Protein AF-A0A0J7K0H3-F1 (afdb_monomer_lite)

Sequence (163 aa):
MISYIANLQIEKITMEQLHYARLGVGGAGGWQLFAEDGDMRMYRREEEADGLVVDPLKACHVVKGVTGHEVCEIFFSPEYRSGWEATLEDMTIIENISKDTLLFLQTHKRIWPASQRDAMFWSHIRRVSDDQDHDAHDLWIVCNHSTEHPDYPVHNTLNTKRV

Secondary structure (DSSP, 8-state):
-HHHHHHHHHHHHHHHHHHHHHS-S-STT--EEEEEETTEEEEE---EETTEE---EEEE---TT--HHHHHHHHH-HHHHHHH--SEEEEEEEEEEETTEEEEEEEEPP-TTSPEEEEEEEEEEEEE--SS-TTSPPEEEEEEEE---TTS-----TTEEE-

Foldseek 3Di:
DVLVVVVVVVVVVQVVVVVVLPDDQDDPPQWDFDDDDVQKTKTWHFDDDPNDTPIDIHMDGDDPPDDLVVVLCLVQDPVNCVVPPDFWPDKDFPDCSDPFKTWIWTWTDDDPPAFTEIFTWMKGKDWAQDPPDPPDDTHIDIDIDGDDDPVDHQDDPVRYGYD

Organism: Lasius niger (NCBI:txid67767)

Radius of gyration: 17.58 Å; chains: 1; bounding box: 48×37×53 Å

pLDDT: mean 88.74, std 11.59, range [45.59, 98.44]

Structure (mmCIF, N/CA/C/O backbone):
data_AF-A0A0J7K0H3-F1
#
_entry.id   AF-A0A0J7K0H3-F1
#
loop_
_atom_site.group_PDB
_atom_site.id
_atom_site.type_symbol
_atom_site.label_atom_id
_atom_site.label_alt_id
_atom_site.label_comp_id
_atom_site.label_asym_id
_atom_site.label_entity_id
_atom_site.label_seq_id
_atom_site.pdbx_PDB_ins_code
_atom_site.Cartn_x
_atom_site.Cartn_y
_atom_site.Cartn_z
_atom_site.occupancy
_atom_site.B_iso_or_equiv
_atom_site.auth_seq_id
_atom_site.auth_comp_id
_atom_site.auth_asym_id
_atom_site.auth_atom_id
_atom_site.pdbx_PDB_model_num
ATOM 1 N N . MET A 1 1 ? -27.287 0.282 -3.512 1.00 45.59 1 MET A N 1
ATOM 2 C CA . MET A 1 1 ? -27.026 1.714 -3.788 1.00 45.59 1 MET A CA 1
ATOM 3 C C . MET A 1 1 ? -25.849 2.232 -2.960 1.00 45.59 1 MET A C 1
ATOM 5 O O . MET A 1 1 ? -24.908 2.712 -3.567 1.00 45.59 1 MET A O 1
ATOM 9 N N . ILE A 1 2 ? -25.831 2.039 -1.632 1.00 52.09 2 ILE A N 1
ATOM 10 C CA . ILE A 1 2 ? -24.710 2.443 -0.749 1.00 52.09 2 ILE A CA 1
ATOM 11 C C . ILE A 1 2 ? -23.385 1.741 -1.113 1.00 52.09 2 ILE A C 1
ATOM 13 O O . ILE A 1 2 ? -22.405 2.418 -1.393 1.00 52.09 2 ILE A O 1
ATOM 17 N N . SER A 1 3 ? -23.381 0.408 -1.256 1.00 63.47 3 SER A N 1
ATOM 18 C CA . SER A 1 3 ? -22.188 -0.352 -1.694 1.00 63.47 3 SER A CA 1
ATOM 19 C C . SER A 1 3 ? -21.673 0.065 -3.087 1.00 63.47 3 SER A C 1
ATOM 21 O O . SER A 1 3 ? -20.473 0.094 -3.325 1.00 63.47 3 SER A O 1
ATOM 23 N N . TYR A 1 4 ? -22.554 0.475 -4.008 1.00 61.34 4 TYR A N 1
ATOM 24 C CA . TYR A 1 4 ? -22.136 0.925 -5.343 1.00 61.34 4 TYR A CA 1
ATOM 25 C C . TYR A 1 4 ? -21.417 2.283 -5.308 1.00 61.34 4 TYR A C 1
ATOM 27 O O . TYR A 1 4 ? -20.398 2.450 -5.968 1.00 61.34 4 TYR A O 1
ATOM 35 N N . ILE A 1 5 ? -21.920 3.238 -4.517 1.00 68.62 5 ILE A N 1
ATOM 36 C CA . ILE A 1 5 ? -21.271 4.548 -4.345 1.00 68.62 5 ILE A CA 1
ATOM 37 C C . ILE A 1 5 ? -19.905 4.378 -3.667 1.00 68.62 5 ILE A C 1
ATOM 39 O O . ILE A 1 5 ? -18.934 4.984 -4.116 1.00 68.62 5 ILE A O 1
ATOM 43 N N . ALA A 1 6 ? -19.817 3.507 -2.655 1.00 77.62 6 ALA A N 1
ATOM 44 C CA . ALA A 1 6 ? -18.550 3.163 -2.014 1.00 77.62 6 ALA A CA 1
ATOM 45 C C . ALA A 1 6 ? -17.542 2.586 -3.026 1.00 77.62 6 ALA A C 1
ATOM 47 O O . ALA A 1 6 ? -16.424 3.083 -3.120 1.00 77.62 6 ALA A O 1
ATOM 48 N N . ASN A 1 7 ? -17.960 1.629 -3.861 1.00 84.81 7 ASN A N 1
ATOM 49 C CA . ASN A 1 7 ? -17.097 1.046 -4.894 1.00 84.81 7 ASN A CA 1
ATOM 50 C C . ASN A 1 7 ? -16.601 2.078 -5.922 1.00 84.81 7 ASN A C 1
ATOM 52 O O . ASN A 1 7 ? -15.436 2.047 -6.303 1.00 84.81 7 ASN A O 1
ATOM 56 N N . LEU A 1 8 ? -17.445 3.026 -6.350 1.00 90.06 8 LEU A N 1
ATOM 57 C CA . LEU A 1 8 ? -17.015 4.085 -7.274 1.00 90.06 8 LEU A CA 1
ATOM 58 C C . LEU A 1 8 ? -15.967 5.016 -6.655 1.00 90.06 8 LEU A C 1
ATOM 60 O O . LEU A 1 8 ? -15.042 5.447 -7.343 1.00 90.06 8 LEU A O 1
ATOM 64 N N . GLN A 1 9 ? -16.107 5.341 -5.369 1.00 93.75 9 GLN A N 1
ATOM 65 C CA . GLN A 1 9 ? -15.131 6.169 -4.665 1.00 93.75 9 GLN A CA 1
ATOM 66 C C . GLN A 1 9 ? -13.799 5.431 -4.476 1.00 93.75 9 GLN A C 1
ATOM 68 O O . GLN A 1 9 ? -12.747 6.033 -4.682 1.00 93.75 9 GLN A O 1
ATOM 73 N N . ILE A 1 10 ? -13.843 4.140 -4.141 1.00 95.94 10 ILE A N 1
ATOM 74 C CA . ILE A 1 10 ? -12.658 3.285 -3.996 1.00 95.94 10 ILE A CA 1
ATOM 75 C C . ILE A 1 10 ? -11.906 3.168 -5.325 1.00 95.94 10 ILE A C 1
ATOM 77 O O . ILE A 1 10 ? -10.697 3.400 -5.361 1.00 95.94 10 ILE A O 1
ATOM 81 N N . GLU A 1 11 ? -12.614 2.904 -6.428 1.00 96.06 11 GLU A N 1
ATOM 82 C CA . GLU A 1 11 ? -12.009 2.856 -7.765 1.00 96.06 11 GLU A CA 1
ATOM 83 C C . GLU A 1 11 ? -11.356 4.201 -8.109 1.00 96.06 11 GLU A C 1
ATOM 85 O O . GLU A 1 11 ? -10.207 4.247 -8.545 1.00 96.06 11 GLU A O 1
ATOM 90 N N . LYS A 1 12 ? -12.060 5.315 -7.861 1.00 96.62 12 LYS A N 1
ATOM 91 C CA . LYS A 1 12 ? -11.547 6.661 -8.134 1.00 96.62 12 LYS A CA 1
ATOM 92 C C . LYS A 1 12 ? -10.241 6.932 -7.381 1.00 96.62 12 LYS A C 1
ATOM 94 O O . LYS A 1 12 ? -9.261 7.325 -8.008 1.00 96.62 12 LYS A O 1
ATOM 99 N N . ILE A 1 13 ? -10.218 6.699 -6.068 1.00 97.50 13 ILE A N 1
ATOM 100 C CA . ILE A 1 13 ? -9.023 6.912 -5.236 1.00 97.50 13 ILE A CA 1
ATOM 101 C C . ILE A 1 13 ? -7.890 5.988 -5.695 1.00 97.50 13 ILE A C 1
ATOM 103 O O . ILE A 1 13 ? -6.750 6.428 -5.815 1.00 97.50 13 ILE A O 1
ATOM 107 N N . THR A 1 14 ? -8.194 4.731 -6.020 1.00 97.50 14 THR A N 1
ATOM 108 C CA . THR A 1 14 ? -7.199 3.769 -6.517 1.00 97.50 14 THR A CA 1
ATOM 109 C C . THR A 1 14 ? -6.540 4.258 -7.807 1.00 97.50 14 THR A C 1
ATOM 111 O O . THR A 1 14 ? -5.315 4.221 -7.923 1.00 97.50 14 THR A O 1
ATOM 114 N N . MET A 1 15 ? -7.322 4.772 -8.759 1.00 96.12 15 MET A N 1
ATOM 115 C CA . MET A 1 15 ? -6.780 5.302 -10.015 1.00 96.12 15 MET A CA 1
ATOM 116 C C . MET A 1 15 ? -5.995 6.602 -9.819 1.00 96.12 15 MET A C 1
ATOM 118 O O . MET A 1 15 ? -4.978 6.802 -10.483 1.00 96.12 15 MET A O 1
ATOM 122 N N . GLU A 1 16 ? -6.401 7.460 -8.879 1.00 96.25 16 GLU A N 1
ATOM 123 C CA . GLU A 1 16 ? -5.613 8.633 -8.478 1.00 96.25 16 GLU A CA 1
ATOM 124 C C . GLU A 1 16 ? -4.252 8.216 -7.896 1.00 96.25 16 GLU A C 1
ATOM 126 O O . GLU A 1 16 ? -3.217 8.752 -8.297 1.00 96.25 16 GLU A O 1
ATOM 131 N N . GLN A 1 17 ? -4.219 7.209 -7.016 1.00 95.44 17 GLN A N 1
ATOM 132 C CA . GLN A 1 17 ? -2.964 6.682 -6.471 1.00 95.44 17 GLN A CA 1
ATOM 133 C C . GLN A 1 17 ? -2.085 6.050 -7.556 1.00 95.44 17 GLN A C 1
ATOM 135 O O . GLN A 1 17 ? -0.878 6.293 -7.577 1.00 95.44 17 GLN A O 1
ATOM 140 N N . LEU A 1 18 ? -2.668 5.304 -8.501 1.00 94.25 18 LEU A N 1
ATOM 141 C CA . LEU A 1 18 ? -1.923 4.755 -9.637 1.00 94.25 18 LEU A CA 1
ATOM 142 C C . LEU A 1 18 ? -1.315 5.862 -10.507 1.00 94.25 18 LEU A C 1
ATOM 144 O O . LEU A 1 18 ? -0.158 5.756 -10.919 1.00 94.25 18 LEU A O 1
ATOM 148 N N . HIS A 1 19 ? -2.061 6.941 -10.757 1.00 92.50 19 HIS A N 1
ATOM 149 C CA . HIS A 1 19 ? -1.556 8.099 -11.488 1.00 92.50 19 HIS A CA 1
ATOM 150 C C . HIS A 1 19 ? -0.312 8.688 -10.805 1.00 92.50 19 HIS A C 1
ATOM 152 O O . HIS A 1 19 ? 0.732 8.813 -11.448 1.00 92.50 19 HIS A O 1
ATOM 158 N N . TYR A 1 20 ? -0.375 8.970 -9.499 1.00 90.25 20 TYR A N 1
ATOM 159 C CA . TYR A 1 20 ? 0.776 9.488 -8.749 1.00 90.25 20 TYR A CA 1
ATOM 160 C C . TYR A 1 20 ? 1.939 8.488 -8.666 1.00 90.25 20 TYR A C 1
ATOM 162 O O . TYR A 1 20 ? 3.106 8.883 -8.748 1.00 90.25 20 TYR A O 1
ATOM 170 N N . ALA A 1 21 ? 1.650 7.189 -8.566 1.00 89.88 21 ALA A N 1
ATOM 171 C CA . ALA A 1 21 ? 2.665 6.140 -8.568 1.00 89.88 21 ALA A CA 1
ATOM 172 C C . ALA A 1 21 ? 3.439 6.080 -9.898 1.00 89.88 21 ALA A C 1
ATOM 174 O O . ALA A 1 21 ? 4.655 5.867 -9.880 1.00 89.88 21 ALA A O 1
ATOM 175 N N . ARG A 1 22 ? 2.781 6.342 -11.037 1.00 89.44 22 ARG A N 1
ATOM 176 C CA . ARG A 1 22 ? 3.426 6.404 -12.362 1.00 89.44 22 ARG A CA 1
ATOM 177 C C . ARG A 1 22 ? 4.304 7.643 -12.561 1.00 89.44 22 ARG A C 1
ATOM 179 O O . ARG A 1 22 ? 5.243 7.589 -13.352 1.00 89.44 22 ARG A O 1
ATOM 186 N N . LEU A 1 23 ? 4.042 8.750 -11.860 1.00 88.50 23 LEU A N 1
ATOM 187 C CA . LEU A 1 23 ? 4.864 9.958 -11.995 1.00 88.50 23 LEU A CA 1
ATOM 188 C C . LEU A 1 23 ? 6.308 9.680 -11.564 1.00 88.50 23 LEU A C 1
ATOM 190 O O . LEU A 1 23 ? 6.557 9.159 -10.480 1.00 88.50 23 LEU A O 1
ATOM 194 N N . GLY A 1 24 ? 7.281 10.032 -12.401 1.00 84.69 24 GLY A N 1
ATOM 195 C CA . GLY A 1 24 ? 8.696 9.850 -12.079 1.00 84.69 24 GLY A CA 1
ATOM 196 C C . GLY A 1 24 ? 9.136 10.632 -10.833 1.00 84.69 24 GLY A C 1
ATOM 197 O O . GLY A 1 24 ? 8.497 11.590 -10.408 1.00 84.69 24 GLY A O 1
ATOM 198 N N . VAL A 1 25 ? 10.271 10.231 -10.259 1.00 85.50 25 VAL A N 1
ATOM 199 C CA . VAL A 1 25 ? 10.927 10.953 -9.148 1.00 85.50 25 VAL A CA 1
ATOM 200 C C . VAL A 1 25 ? 11.832 12.099 -9.626 1.00 85.50 25 VAL A C 1
ATOM 202 O O . VAL A 1 25 ? 12.297 12.894 -8.818 1.00 85.50 25 VAL A O 1
ATOM 205 N N . GLY A 1 26 ? 12.099 12.198 -10.933 1.00 71.19 26 GLY A N 1
ATOM 206 C CA . GLY A 1 26 ? 12.925 13.260 -11.520 1.00 71.19 26 GLY A CA 1
ATOM 207 C C . GLY A 1 26 ? 12.156 14.565 -11.771 1.00 71.19 26 GLY A C 1
ATOM 208 O O . GLY A 1 26 ? 10.960 14.542 -12.048 1.00 71.19 26 GLY A O 1
ATOM 209 N N . GLY A 1 27 ? 12.855 15.707 -11.723 1.00 66.06 27 GLY A N 1
ATOM 210 C CA . GLY A 1 27 ? 12.316 17.040 -12.047 1.00 66.06 27 GLY A CA 1
ATOM 211 C C . GLY A 1 27 ? 12.157 17.973 -10.836 1.00 66.06 27 GLY A C 1
ATOM 212 O O . GLY A 1 27 ? 12.745 17.750 -9.784 1.00 66.06 27 GLY A O 1
ATOM 213 N N . ALA A 1 28 ? 11.342 19.028 -10.975 1.00 60.22 28 ALA A N 1
ATOM 214 C CA . ALA A 1 28 ? 11.085 20.054 -9.947 1.00 60.22 28 ALA A CA 1
ATOM 215 C C . ALA A 1 28 ? 10.236 19.570 -8.742 1.00 60.22 28 ALA A C 1
ATOM 217 O O . ALA A 1 28 ? 9.782 20.381 -7.942 1.00 60.22 28 ALA A O 1
ATOM 218 N N . GLY A 1 29 ? 9.994 18.259 -8.619 1.00 69.69 29 GLY A N 1
ATOM 219 C CA . GLY A 1 29 ? 9.077 17.658 -7.642 1.00 69.69 29 GLY A CA 1
ATOM 220 C C . GLY A 1 29 ? 9.641 17.454 -6.232 1.00 69.69 29 GLY A C 1
ATOM 221 O O . GLY A 1 29 ? 8.912 16.978 -5.366 1.00 69.69 29 GLY A O 1
ATOM 222 N N . GLY A 1 30 ? 10.915 17.789 -5.996 1.00 84.88 30 GLY A N 1
ATOM 223 C CA . GLY A 1 30 ? 11.516 17.805 -4.655 1.00 84.88 30 GLY A CA 1
ATOM 224 C C . GLY A 1 30 ? 11.802 16.434 -4.028 1.00 84.88 30 GLY A C 1
ATOM 225 O O . GLY A 1 30 ? 12.059 16.374 -2.830 1.00 84.88 30 GLY A O 1
ATOM 226 N N . TRP A 1 31 ? 11.766 15.343 -4.801 1.00 93.06 31 TRP A N 1
ATOM 227 C CA . TRP A 1 31 ? 12.116 14.007 -4.308 1.00 93.06 31 TRP A CA 1
ATOM 228 C C . TRP A 1 31 ? 13.612 13.893 -4.001 1.00 93.06 31 TRP A C 1
ATOM 230 O O . TRP A 1 31 ? 14.461 14.226 -4.828 1.00 93.06 31 TRP A O 1
ATOM 240 N N . GLN A 1 32 ? 13.929 13.358 -2.826 1.00 93.56 32 GLN A N 1
ATOM 241 C CA . GLN A 1 32 ? 15.284 13.124 -2.342 1.00 93.56 32 GLN A CA 1
ATOM 242 C C . GLN A 1 32 ? 15.505 11.623 -2.151 1.00 93.56 32 GLN A C 1
ATOM 244 O O . GLN A 1 32 ? 14.763 10.984 -1.407 1.00 93.56 32 GLN A O 1
ATOM 249 N N . LEU A 1 33 ? 16.522 11.056 -2.806 1.00 94.25 33 LEU A N 1
ATOM 250 C CA . LEU A 1 33 ? 16.970 9.683 -2.549 1.00 94.25 33 LEU A CA 1
ATOM 251 C C . LEU A 1 33 ? 17.605 9.624 -1.153 1.00 94.25 33 LEU A C 1
ATOM 253 O O . LEU A 1 33 ? 18.564 10.351 -0.898 1.00 94.25 33 LEU A O 1
ATOM 257 N N . PHE A 1 34 ? 17.090 8.770 -0.267 1.00 94.75 34 PHE A N 1
ATOM 258 C CA . PHE A 1 34 ? 17.607 8.638 1.103 1.00 94.75 34 PHE A CA 1
ATOM 259 C C . PHE A 1 34 ? 18.088 7.223 1.456 1.00 94.75 34 PHE A C 1
ATOM 261 O O . PHE A 1 34 ? 18.810 7.066 2.438 1.00 94.75 34 PHE A O 1
ATOM 268 N N . ALA A 1 35 ? 17.725 6.205 0.668 1.00 96.25 35 ALA A N 1
ATOM 269 C CA . ALA A 1 35 ? 18.275 4.856 0.791 1.00 96.25 35 ALA A CA 1
ATOM 270 C C . ALA A 1 35 ? 18.336 4.147 -0.572 1.00 96.25 35 ALA A C 1
ATOM 272 O O . ALA A 1 35 ? 17.451 4.317 -1.415 1.00 96.25 35 ALA A O 1
ATOM 273 N N . GLU A 1 36 ? 19.377 3.340 -0.771 1.00 96.75 36 GLU A N 1
ATOM 274 C CA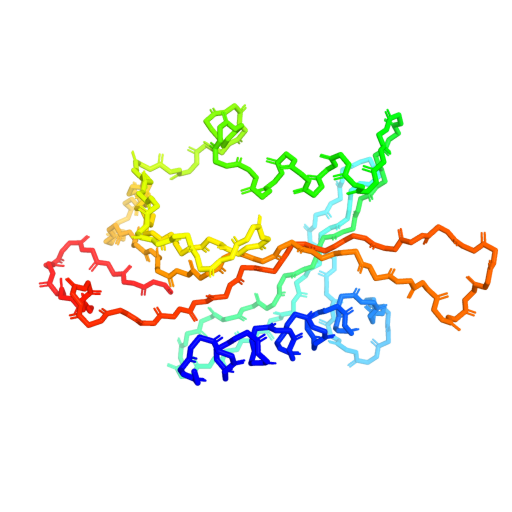 . GLU A 1 36 ? 19.578 2.487 -1.946 1.00 96.75 36 GLU A CA 1
ATOM 275 C C . GLU A 1 36 ? 20.218 1.166 -1.498 1.00 96.75 36 GLU A C 1
ATOM 277 O O . GLU A 1 36 ? 21.173 1.175 -0.721 1.00 96.75 36 GLU A O 1
ATOM 282 N N . ASP A 1 37 ? 19.676 0.042 -1.971 1.00 95.94 37 ASP A N 1
ATOM 283 C CA . ASP A 1 37 ? 20.221 -1.301 -1.747 1.00 95.94 37 ASP A CA 1
ATOM 284 C C . ASP A 1 37 ? 19.954 -2.178 -2.979 1.00 95.94 37 ASP A C 1
ATOM 286 O O . ASP A 1 37 ? 18.811 -2.520 -3.294 1.00 95.94 37 ASP A O 1
ATOM 290 N N . GLY A 1 38 ? 21.011 -2.491 -3.732 1.00 95.31 38 GLY A N 1
ATOM 291 C CA . GLY A 1 38 ? 20.912 -3.206 -5.004 1.00 95.31 38 GLY A CA 1
ATOM 292 C C . GLY A 1 38 ? 19.975 -2.511 -6.000 1.00 95.31 38 GLY A C 1
ATOM 293 O O . GLY A 1 38 ? 20.218 -1.382 -6.423 1.00 95.31 38 GLY A O 1
ATOM 294 N N . ASP A 1 39 ? 18.898 -3.199 -6.383 1.00 95.56 39 ASP A N 1
ATOM 295 C CA . ASP A 1 39 ? 17.879 -2.674 -7.300 1.00 95.56 39 ASP A CA 1
ATOM 296 C C . ASP A 1 39 ? 16.799 -1.833 -6.585 1.00 95.56 39 ASP A C 1
ATOM 298 O O . ASP A 1 39 ? 15.846 -1.392 -7.230 1.00 95.56 39 ASP A O 1
ATOM 302 N N . MET A 1 40 ? 16.867 -1.660 -5.259 1.00 96.62 40 MET A N 1
ATOM 303 C CA . MET A 1 40 ? 15.897 -0.888 -4.471 1.00 96.62 40 MET A CA 1
ATOM 304 C C . MET A 1 40 ? 16.359 0.559 -4.308 1.00 96.62 40 MET A C 1
ATOM 306 O O . MET A 1 40 ? 17.489 0.816 -3.901 1.00 96.62 40 MET A O 1
ATOM 310 N N . ARG A 1 41 ? 15.458 1.512 -4.561 1.00 96.88 41 ARG A N 1
ATOM 311 C CA . ARG A 1 41 ? 15.675 2.952 -4.350 1.00 96.88 41 ARG A CA 1
ATOM 312 C C . ARG A 1 41 ? 14.512 3.548 -3.572 1.00 96.88 41 ARG A C 1
ATOM 314 O O . ARG A 1 41 ? 13.364 3.358 -3.969 1.00 96.88 41 ARG A O 1
ATOM 321 N N . MET A 1 42 ? 14.801 4.277 -2.496 1.00 96.38 42 MET A N 1
ATOM 322 C CA . MET A 1 42 ? 13.802 4.908 -1.629 1.00 96.38 42 MET A CA 1
ATOM 323 C C . MET A 1 42 ? 13.969 6.426 -1.620 1.00 96.38 42 MET A C 1
ATOM 325 O O . MET A 1 42 ? 15.038 6.959 -1.312 1.00 96.38 42 MET A O 1
ATOM 329 N N . TYR A 1 43 ? 12.883 7.118 -1.933 1.00 95.44 43 TYR A N 1
ATOM 330 C CA . TYR A 1 43 ? 12.795 8.560 -2.054 1.00 95.44 43 TYR A CA 1
ATOM 331 C C . TYR A 1 43 ? 11.814 9.115 -1.029 1.00 95.44 43 TYR A C 1
ATOM 333 O O . TYR A 1 43 ? 10.801 8.486 -0.717 1.00 95.44 43 TYR A O 1
ATOM 341 N N . ARG A 1 44 ? 12.095 10.320 -0.545 1.00 94.56 44 ARG A N 1
ATOM 342 C CA . ARG A 1 44 ? 11.199 11.092 0.314 1.00 94.56 44 ARG A CA 1
ATOM 343 C C . ARG A 1 44 ? 11.041 12.506 -0.220 1.00 94.56 44 ARG A C 1
ATOM 345 O O . ARG A 1 44 ? 11.950 13.010 -0.880 1.00 94.56 44 ARG A O 1
ATOM 352 N N . ARG A 1 45 ? 9.929 13.154 0.090 1.00 92.12 45 ARG A N 1
ATOM 353 C CA . ARG A 1 45 ? 9.781 14.605 -0.031 1.00 92.12 45 ARG A CA 1
ATOM 354 C C . ARG A 1 45 ? 9.492 15.147 1.359 1.00 92.12 45 ARG A C 1
ATOM 356 O O . ARG A 1 45 ? 8.651 14.591 2.045 1.00 92.12 45 ARG A O 1
ATOM 363 N N . GLU A 1 46 ? 10.209 16.179 1.778 1.00 90.94 46 GLU A N 1
ATOM 364 C CA . GLU A 1 46 ? 9.967 16.785 3.089 1.00 90.94 46 GLU A CA 1
ATOM 365 C C . GLU A 1 46 ? 8.704 17.646 3.011 1.00 90.94 46 GLU A C 1
ATOM 367 O O . GLU A 1 46 ? 8.606 18.533 2.156 1.00 90.94 46 GLU A O 1
ATOM 372 N N . GLU A 1 47 ? 7.720 17.342 3.853 1.00 90.94 47 GLU A N 1
ATOM 373 C CA . GLU A 1 47 ? 6.436 18.040 3.883 1.00 90.94 47 GLU A CA 1
ATOM 374 C C . GLU A 1 47 ? 5.903 18.118 5.316 1.00 90.94 47 GLU A C 1
ATOM 376 O O . GLU A 1 47 ? 5.950 17.154 6.081 1.00 90.94 47 GLU A O 1
ATOM 381 N N . GLU A 1 48 ? 5.376 19.286 5.676 1.00 90.50 48 GLU A N 1
ATOM 382 C CA . GLU A 1 48 ? 4.785 19.540 6.985 1.00 90.50 48 GLU A CA 1
ATOM 383 C C . GLU A 1 48 ? 3.349 20.027 6.795 1.00 90.50 48 GLU A C 1
ATOM 385 O O . GLU A 1 48 ? 3.099 20.988 6.065 1.00 90.50 48 GLU A O 1
ATOM 390 N N . ALA A 1 49 ? 2.407 19.367 7.463 1.00 87.12 49 ALA A N 1
ATOM 391 C CA . ALA A 1 49 ? 1.003 19.747 7.496 1.00 87.12 49 ALA A CA 1
ATOM 392 C C . ALA A 1 49 ? 0.576 19.897 8.956 1.00 87.12 49 ALA A C 1
ATOM 394 O O . ALA A 1 49 ? 0.761 18.983 9.757 1.00 87.12 49 ALA A O 1
ATOM 395 N N . ASP A 1 50 ? 0.042 21.064 9.317 1.00 89.00 50 ASP A N 1
ATOM 396 C CA . ASP A 1 50 ? -0.428 21.368 10.676 1.00 89.00 50 ASP A CA 1
ATOM 397 C C . ASP A 1 50 ? 0.608 21.094 11.790 1.00 89.00 50 ASP A C 1
ATOM 399 O O . ASP A 1 50 ? 0.266 20.663 12.893 1.00 89.00 50 ASP A O 1
ATOM 403 N N . GLY A 1 51 ? 1.897 21.335 11.523 1.00 85.25 51 GLY A N 1
ATOM 404 C CA . GLY A 1 51 ? 2.972 21.071 12.489 1.00 85.25 51 GLY A CA 1
ATOM 405 C C . GLY A 1 51 ? 3.423 19.608 12.560 1.00 85.25 51 GLY A C 1
ATOM 406 O O . GLY A 1 51 ? 4.253 19.260 13.402 1.00 85.25 51 GLY A O 1
ATOM 407 N N . LEU A 1 52 ? 2.855 18.732 11.725 1.00 82.44 52 LEU A N 1
ATOM 408 C CA . LEU A 1 52 ? 3.178 17.312 11.653 1.00 82.44 52 LEU A CA 1
ATOM 409 C C . LEU A 1 52 ? 3.978 17.009 10.390 1.00 82.44 52 LEU A C 1
ATOM 411 O O . LEU A 1 52 ? 3.621 17.426 9.291 1.00 82.44 52 LEU A O 1
ATOM 415 N N . VAL A 1 53 ? 5.036 16.221 10.562 1.00 85.50 53 VAL A N 1
ATOM 416 C CA . VAL A 1 53 ? 5.819 15.673 9.452 1.00 85.50 53 VAL A CA 1
ATOM 417 C C . VAL A 1 53 ? 4.958 14.653 8.708 1.00 85.50 53 VAL A C 1
ATOM 419 O O . VAL A 1 53 ? 4.552 13.643 9.290 1.00 85.50 53 VAL A O 1
ATOM 422 N N . VAL A 1 54 ? 4.685 14.925 7.434 1.00 87.50 54 VAL A N 1
ATOM 423 C CA . VAL A 1 54 ? 3.845 14.109 6.542 1.00 87.50 54 VAL A CA 1
ATOM 424 C C . VAL A 1 54 ? 4.591 13.742 5.261 1.00 87.50 54 VAL A C 1
ATOM 426 O O . VAL A 1 54 ? 3.993 13.640 4.195 1.00 87.50 54 VAL A O 1
ATOM 429 N N . ASP A 1 55 ? 5.904 13.545 5.380 1.00 90.94 55 ASP A N 1
ATOM 430 C CA . ASP A 1 55 ? 6.815 13.261 4.274 1.00 90.94 55 ASP A CA 1
ATOM 431 C C . ASP A 1 55 ? 6.280 12.166 3.334 1.00 90.94 55 ASP A C 1
ATOM 433 O O . ASP A 1 55 ? 6.222 10.989 3.719 1.00 90.94 55 ASP A O 1
ATOM 437 N N . PRO A 1 56 ? 5.935 12.496 2.074 1.00 91.94 56 PRO A N 1
ATOM 438 C CA . PRO A 1 56 ? 5.604 11.485 1.089 1.00 91.94 56 PRO A CA 1
ATOM 439 C C . PRO A 1 56 ? 6.804 10.575 0.834 1.00 91.94 56 PRO A C 1
ATOM 441 O O . PRO A 1 56 ? 7.923 11.042 0.606 1.00 91.94 56 PRO A O 1
ATOM 444 N N . LEU A 1 57 ? 6.557 9.266 0.822 1.00 94.19 57 LEU A N 1
ATOM 445 C CA . LEU A 1 57 ? 7.556 8.240 0.545 1.00 94.19 57 LEU A CA 1
ATOM 446 C C . LEU A 1 57 ? 7.265 7.557 -0.788 1.00 94.19 57 LEU A C 1
ATOM 448 O O . LEU A 1 57 ? 6.117 7.276 -1.128 1.00 94.19 57 LEU A O 1
ATOM 452 N N . LYS A 1 58 ? 8.325 7.246 -1.531 1.00 95.12 58 LYS A N 1
ATOM 453 C CA . LYS A 1 58 ? 8.250 6.461 -2.760 1.00 95.12 58 LYS A CA 1
ATOM 454 C C . LYS A 1 58 ? 9.410 5.487 -2.824 1.00 95.12 58 LYS A C 1
ATOM 456 O O . LYS A 1 58 ? 10.557 5.894 -2.704 1.00 95.12 58 LYS A O 1
ATOM 461 N N . ALA A 1 59 ? 9.122 4.214 -3.060 1.00 94.88 59 ALA A N 1
ATOM 462 C CA . ALA A 1 59 ? 10.139 3.200 -3.297 1.00 94.88 59 ALA A CA 1
ATOM 463 C C . ALA A 1 59 ? 9.959 2.593 -4.690 1.00 94.88 59 ALA A C 1
ATOM 465 O O . ALA A 1 59 ? 8.837 2.338 -5.123 1.00 94.88 59 ALA A O 1
ATOM 466 N N . CYS A 1 60 ? 11.070 2.361 -5.381 1.00 95.00 60 CYS A N 1
ATOM 467 C CA . CYS A 1 60 ? 11.111 1.646 -6.650 1.00 95.00 60 CYS A CA 1
ATOM 468 C C . CYS A 1 60 ? 12.031 0.440 -6.490 1.00 95.00 60 CYS A C 1
ATOM 470 O O . CYS A 1 60 ? 13.142 0.581 -5.977 1.00 95.00 60 CYS A O 1
ATOM 472 N N . HIS A 1 61 ? 11.590 -0.730 -6.946 1.00 96.12 61 HIS A N 1
ATOM 473 C CA . HIS A 1 61 ? 12.397 -1.941 -6.905 1.00 96.12 61 HIS A CA 1
ATOM 474 C C . HIS A 1 61 ? 12.117 -2.833 -8.118 1.00 96.12 61 HIS A C 1
ATOM 476 O O . HIS A 1 61 ? 11.013 -2.817 -8.662 1.00 96.12 61 HIS A O 1
ATOM 482 N N . VAL A 1 62 ? 13.119 -3.607 -8.540 1.00 95.12 62 VAL A N 1
ATOM 483 C CA . VAL A 1 62 ? 13.002 -4.618 -9.595 1.00 95.12 62 VAL A CA 1
ATOM 484 C C . VAL A 1 62 ? 13.191 -5.987 -8.957 1.00 95.12 62 VAL A C 1
ATOM 486 O O . VAL A 1 62 ? 14.279 -6.316 -8.494 1.00 95.12 62 VAL A O 1
ATOM 489 N N . VAL A 1 63 ? 12.131 -6.793 -8.950 1.00 95.44 63 VAL A N 1
ATOM 490 C CA . VAL A 1 63 ? 12.147 -8.143 -8.378 1.00 95.44 63 VAL A CA 1
ATOM 491 C C . VAL A 1 63 ? 12.103 -9.160 -9.513 1.00 95.44 63 VAL A C 1
ATOM 493 O O . VAL A 1 63 ? 11.195 -9.146 -10.341 1.00 95.44 63 VAL A O 1
ATOM 496 N N . LYS A 1 64 ? 13.108 -10.036 -9.586 1.00 95.81 64 LYS A N 1
ATOM 497 C CA . LYS A 1 64 ? 13.212 -11.055 -10.641 1.00 95.81 64 LYS A CA 1
ATOM 498 C C . LYS A 1 64 ? 12.439 -12.314 -10.254 1.00 95.81 64 LYS A C 1
ATOM 500 O O . LYS A 1 64 ? 12.489 -12.736 -9.105 1.00 95.81 64 LYS A O 1
ATOM 505 N N . GLY A 1 65 ? 11.815 -12.957 -11.241 1.00 96.88 65 GLY A N 1
ATOM 506 C CA . GLY A 1 65 ? 11.185 -14.273 -11.075 1.00 96.88 65 GLY A CA 1
ATOM 507 C C . GLY A 1 65 ? 9.771 -14.258 -10.492 1.00 96.88 65 GLY A C 1
ATOM 508 O O . GLY A 1 65 ? 9.264 -15.325 -10.171 1.00 96.88 65 GLY A O 1
ATOM 509 N N . VAL A 1 66 ? 9.147 -13.084 -10.376 1.00 96.81 66 VAL A N 1
ATOM 510 C CA . VAL A 1 66 ? 7.750 -12.913 -9.951 1.00 96.81 66 VAL A CA 1
ATOM 511 C C . VAL A 1 66 ? 7.046 -11.909 -10.859 1.00 96.81 66 VAL A C 1
ATOM 513 O O . VAL A 1 66 ? 7.682 -11.043 -11.464 1.00 96.81 66 VAL A O 1
ATOM 516 N N . THR A 1 67 ? 5.731 -12.023 -10.954 1.00 96.56 67 THR A N 1
ATOM 517 C CA . THR A 1 67 ? 4.858 -11.097 -11.678 1.00 96.56 67 THR A CA 1
ATOM 518 C C . THR A 1 67 ? 4.302 -10.017 -10.747 1.00 96.56 67 THR A C 1
ATOM 520 O O . THR A 1 67 ? 4.225 -10.194 -9.531 1.00 96.56 67 THR A O 1
ATOM 523 N N . GLY A 1 68 ? 3.850 -8.894 -11.318 1.00 95.50 68 GLY A N 1
ATOM 524 C CA . GLY A 1 68 ? 3.149 -7.859 -10.547 1.00 95.50 68 GLY A CA 1
ATOM 525 C C . GLY A 1 68 ? 1.858 -8.372 -9.901 1.00 95.50 68 GLY A C 1
ATOM 526 O O . GLY A 1 68 ? 1.519 -7.945 -8.798 1.00 95.50 68 GLY A O 1
ATOM 527 N N . HIS A 1 69 ? 1.184 -9.331 -10.551 1.00 96.88 69 HIS A N 1
ATOM 528 C CA . HIS A 1 69 ? 0.002 -9.995 -10.003 1.00 96.88 69 HIS A CA 1
ATOM 529 C C . HIS A 1 69 ? 0.340 -10.748 -8.715 1.00 96.88 69 HIS A C 1
ATOM 531 O O . HIS A 1 69 ? -0.259 -10.464 -7.686 1.00 96.88 69 HIS A O 1
ATOM 537 N N . GLU A 1 70 ? 1.346 -11.628 -8.736 1.00 97.62 70 GLU A N 1
ATOM 538 C CA . GLU A 1 70 ? 1.753 -12.412 -7.558 1.00 97.62 70 GLU A CA 1
ATOM 539 C C . GLU A 1 70 ? 2.159 -11.524 -6.375 1.00 97.62 70 GLU A C 1
ATOM 541 O O . GLU A 1 70 ? 1.774 -11.792 -5.238 1.00 97.62 70 GLU A O 1
ATOM 546 N N . VAL A 1 71 ? 2.896 -10.438 -6.636 1.00 97.50 71 VAL A N 1
ATOM 547 C CA . VAL A 1 71 ? 3.278 -9.477 -5.590 1.00 97.50 71 VAL A CA 1
ATOM 548 C C . VAL A 1 71 ? 2.042 -8.808 -4.983 1.00 97.50 71 VAL A C 1
ATOM 550 O O . VAL A 1 71 ? 1.925 -8.735 -3.759 1.00 97.50 71 VAL A O 1
ATOM 553 N N . CYS A 1 72 ? 1.107 -8.342 -5.817 1.00 98.12 72 CYS A N 1
ATOM 554 C CA . CYS A 1 72 ? -0.119 -7.700 -5.346 1.00 98.12 72 CYS A CA 1
ATOM 555 C C . CYS A 1 72 ? -1.019 -8.670 -4.574 1.00 98.12 72 CYS A C 1
ATOM 557 O O . CYS A 1 72 ? -1.533 -8.296 -3.525 1.00 98.12 72 CYS A O 1
ATOM 559 N N . GLU A 1 73 ? -1.165 -9.914 -5.032 1.00 97.56 73 GLU A N 1
ATOM 560 C CA . GLU A 1 73 ? -1.943 -10.947 -4.336 1.00 97.56 73 GLU A CA 1
ATOM 561 C C . GLU A 1 73 ? -1.365 -11.245 -2.948 1.00 97.56 73 GLU A C 1
ATOM 563 O O . GLU A 1 73 ? -2.107 -11.247 -1.968 1.00 97.56 73 GLU A O 1
ATOM 568 N N . ILE A 1 74 ? -0.043 -11.419 -2.822 1.00 97.50 74 ILE A N 1
ATOM 569 C CA . ILE A 1 74 ? 0.609 -11.657 -1.520 1.00 97.50 74 ILE A CA 1
ATOM 570 C C . ILE A 1 74 ? 0.468 -10.442 -0.589 1.00 97.50 74 ILE A C 1
ATOM 572 O O . ILE A 1 74 ? 0.298 -10.599 0.624 1.00 97.50 74 ILE A O 1
ATO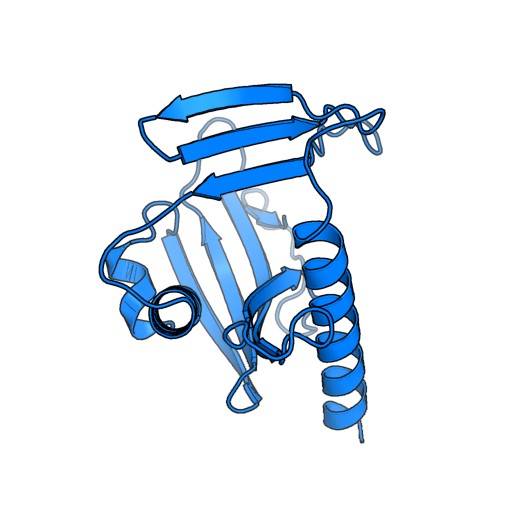M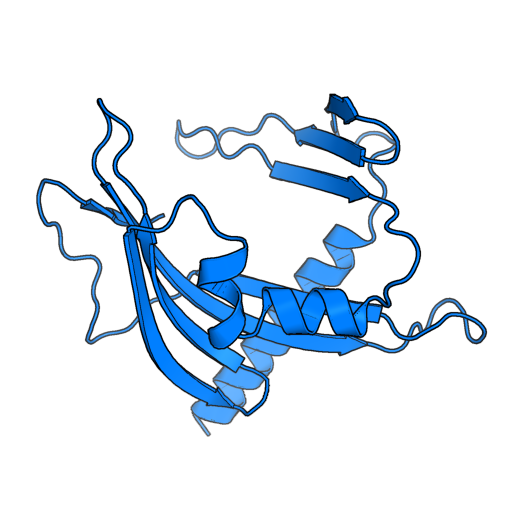 576 N N . PHE A 1 75 ? 0.540 -9.226 -1.135 1.00 97.69 75 PHE A N 1
ATOM 577 C CA . PHE A 1 75 ? 0.417 -7.996 -0.351 1.00 97.69 75 PHE A CA 1
ATOM 578 C C . PHE A 1 75 ? -1.027 -7.702 0.090 1.00 97.69 75 PHE A C 1
ATOM 580 O O . PHE A 1 75 ? -1.244 -7.185 1.190 1.00 97.69 75 PHE A O 1
ATOM 587 N N . PHE A 1 76 ? -2.016 -8.018 -0.748 1.00 98.06 76 PHE A N 1
ATOM 588 C CA . PHE A 1 76 ? -3.441 -7.837 -0.465 1.00 98.06 76 PHE A CA 1
ATOM 589 C C . PHE A 1 76 ? -3.961 -8.890 0.522 1.00 98.06 76 PHE A C 1
ATOM 591 O O . PHE A 1 76 ? -4.634 -8.548 1.499 1.00 98.06 76 PHE A O 1
ATOM 598 N N . SER A 1 77 ? -3.613 -10.158 0.297 1.00 96.81 77 SER A N 1
ATOM 599 C CA . SER A 1 77 ? -4.305 -11.288 0.915 1.00 96.81 77 SER A CA 1
ATOM 600 C C . SER A 1 77 ? -3.928 -11.477 2.400 1.00 96.81 77 SER A C 1
ATOM 602 O O . SER A 1 77 ? -2.745 -11.629 2.731 1.00 96.81 77 SER A O 1
ATOM 604 N N . PRO A 1 78 ? -4.908 -11.460 3.328 1.00 95.38 78 PRO A N 1
ATOM 605 C CA . PRO A 1 78 ? -4.669 -11.560 4.771 1.00 95.38 78 PRO A CA 1
ATOM 606 C C . PRO A 1 78 ? -3.877 -12.800 5.202 1.00 95.38 78 PRO A C 1
ATOM 608 O O . PRO A 1 78 ? -3.069 -12.721 6.127 1.00 95.38 78 PRO A O 1
ATOM 611 N N . GLU A 1 79 ? -4.083 -13.936 4.535 1.00 95.62 79 GLU A N 1
ATOM 612 C CA . GLU A 1 79 ? -3.480 -15.228 4.869 1.00 95.62 79 GLU A CA 1
ATOM 613 C C . GLU A 1 79 ? -1.951 -15.238 4.772 1.00 95.62 79 GLU A C 1
ATOM 615 O O . GLU A 1 79 ? -1.304 -16.028 5.460 1.00 95.62 79 GLU A O 1
ATOM 620 N N . TYR A 1 80 ? -1.364 -14.346 3.970 1.00 95.62 80 TYR A N 1
ATOM 621 C CA . TYR A 1 80 ? 0.087 -14.232 3.828 1.00 95.62 80 TYR A CA 1
ATOM 622 C C . TYR A 1 80 ? 0.696 -13.164 4.733 1.00 95.62 80 TYR A C 1
ATOM 624 O O . TYR A 1 80 ? 1.921 -13.121 4.865 1.00 95.62 80 TYR A O 1
ATOM 632 N N . ARG A 1 81 ? -0.119 -12.314 5.378 1.00 93.69 81 ARG A N 1
ATOM 633 C CA . ARG A 1 81 ? 0.383 -11.137 6.100 1.00 93.69 81 ARG A CA 1
ATOM 634 C C . ARG A 1 81 ? 1.412 -11.502 7.165 1.00 93.69 81 ARG A C 1
ATOM 636 O O . ARG A 1 81 ? 2.469 -10.883 7.228 1.00 93.69 81 ARG A O 1
ATOM 643 N N . SER A 1 82 ? 1.127 -12.510 7.986 1.00 91.12 82 SER A N 1
ATOM 644 C CA . SER A 1 82 ? 2.011 -12.919 9.086 1.00 91.12 82 SER A CA 1
ATOM 645 C C . SER A 1 82 ? 3.375 -13.436 8.614 1.00 91.12 82 SER A C 1
ATOM 647 O O . SER A 1 82 ? 4.316 -13.470 9.403 1.00 91.12 82 SER A O 1
ATOM 649 N N . GLY A 1 83 ? 3.498 -13.821 7.338 1.00 93.88 83 GLY A N 1
ATOM 650 C CA . GLY A 1 83 ? 4.753 -14.277 6.748 1.00 93.88 83 GLY A CA 1
ATOM 651 C C . GLY A 1 83 ? 5.742 -13.155 6.433 1.00 93.88 83 GLY A C 1
ATOM 652 O O . GLY A 1 83 ? 6.933 -13.433 6.317 1.00 93.88 83 GLY A O 1
ATOM 653 N N . TRP A 1 84 ? 5.280 -11.906 6.300 1.00 92.56 84 TRP A N 1
ATOM 654 C CA . TRP A 1 84 ? 6.133 -10.791 5.872 1.00 92.56 84 TRP A CA 1
ATOM 655 C C . TRP A 1 84 ? 5.990 -9.514 6.709 1.00 92.56 84 TRP A C 1
ATOM 657 O O . TRP A 1 84 ? 6.937 -8.733 6.785 1.00 92.56 84 TRP A O 1
ATOM 667 N N . GLU A 1 85 ? 4.851 -9.283 7.360 1.00 92.88 85 GLU A N 1
ATOM 668 C CA . GLU A 1 85 ? 4.607 -8.063 8.128 1.00 92.88 85 GLU A CA 1
ATOM 669 C C . GLU A 1 85 ? 5.124 -8.197 9.565 1.00 92.88 85 GLU A C 1
ATOM 671 O O . GLU A 1 85 ? 4.594 -8.953 10.380 1.00 92.88 85 GLU A O 1
ATOM 676 N N . ALA A 1 86 ? 6.167 -7.439 9.894 1.00 93.44 86 ALA A N 1
ATOM 677 C CA . ALA A 1 86 ? 6.834 -7.522 11.190 1.00 93.44 86 ALA A CA 1
ATOM 678 C C . ALA A 1 86 ? 6.326 -6.495 12.217 1.00 93.44 86 ALA A C 1
ATOM 680 O O . ALA A 1 86 ? 6.658 -6.607 13.404 1.00 93.44 86 ALA A O 1
ATOM 681 N N . THR A 1 87 ? 5.554 -5.492 11.790 1.00 93.00 87 THR A N 1
ATOM 682 C CA . THR A 1 87 ? 5.177 -4.335 12.617 1.00 93.00 87 THR A CA 1
ATOM 683 C C . THR A 1 87 ? 3.808 -4.465 13.280 1.00 93.00 87 THR A C 1
ATOM 685 O O . THR A 1 87 ? 3.522 -3.710 14.210 1.00 93.00 87 THR A O 1
ATOM 688 N N . LEU A 1 88 ? 2.984 -5.431 12.866 1.00 92.88 88 LEU A N 1
ATOM 689 C CA . LEU A 1 88 ? 1.643 -5.636 13.415 1.00 92.88 88 LEU A CA 1
ATOM 690 C C . LEU A 1 88 ? 1.654 -6.334 14.778 1.00 92.88 88 LEU A C 1
ATOM 692 O O . LEU A 1 88 ? 2.446 -7.243 15.030 1.00 92.88 88 LEU A O 1
ATOM 696 N N . GLU A 1 89 ? 0.747 -5.885 15.641 1.00 93.19 89 GLU A N 1
ATOM 697 C CA . GLU A 1 89 ? 0.360 -6.530 16.898 1.00 93.19 89 GLU A CA 1
ATOM 698 C C . GLU A 1 89 ? -0.917 -7.358 16.690 1.00 93.19 89 GLU A C 1
ATOM 700 O O . GLU A 1 89 ? -0.954 -8.528 17.058 1.00 93.19 89 GLU A O 1
ATOM 705 N N . ASP A 1 90 ? -1.935 -6.773 16.048 1.00 93.06 90 ASP A N 1
ATOM 706 C CA . ASP A 1 90 ? -3.204 -7.438 15.734 1.00 93.06 90 ASP A CA 1
ATOM 707 C C . ASP A 1 90 ? -3.776 -6.967 14.387 1.00 93.06 90 ASP A C 1
ATOM 709 O O . ASP A 1 90 ? -3.555 -5.826 13.965 1.00 93.06 90 ASP A O 1
ATOM 713 N N . MET A 1 91 ? -4.532 -7.843 13.721 1.00 94.38 91 MET A N 1
ATOM 714 C CA . MET A 1 91 ? -5.273 -7.549 12.494 1.00 94.38 91 MET A CA 1
ATOM 715 C C . MET A 1 91 ? -6.648 -8.202 12.540 1.00 94.38 91 MET A C 1
ATOM 717 O O . MET A 1 91 ? -6.763 -9.419 12.660 1.00 94.38 91 MET A O 1
ATOM 721 N N . THR A 1 92 ? -7.680 -7.406 12.276 1.00 94.81 92 THR A N 1
ATOM 722 C CA . THR A 1 92 ? -9.047 -7.884 12.081 1.00 94.81 92 THR A CA 1
ATOM 723 C C . THR A 1 92 ? -9.588 -7.423 10.727 1.00 94.81 92 THR A C 1
ATOM 725 O O . THR A 1 92 ? -9.474 -6.251 10.367 1.00 94.81 92 THR A O 1
ATOM 728 N N . ILE A 1 93 ? -10.208 -8.341 9.980 1.00 96.19 93 ILE A N 1
ATOM 729 C CA . ILE A 1 93 ? -11.021 -8.009 8.803 1.00 96.19 93 ILE A CA 1
ATOM 730 C C . ILE A 1 93 ? -12.413 -7.634 9.311 1.00 96.19 93 ILE A C 1
ATOM 732 O O . ILE A 1 93 ? -13.122 -8.482 9.851 1.00 96.19 93 ILE A O 1
ATOM 736 N N . ILE A 1 94 ? -12.784 -6.368 9.161 1.00 95.38 94 ILE A N 1
ATOM 737 C CA . ILE A 1 94 ? -14.067 -5.830 9.624 1.00 95.38 94 ILE A CA 1
ATOM 738 C C . ILE A 1 94 ? -15.183 -6.170 8.636 1.00 95.38 94 ILE A C 1
ATOM 740 O O . ILE A 1 94 ? -16.268 -6.578 9.039 1.00 95.38 94 ILE A O 1
ATOM 744 N N . GLU A 1 95 ? -14.909 -6.034 7.337 1.00 93.88 95 GLU A N 1
ATOM 745 C CA . GLU A 1 95 ? -15.896 -6.251 6.281 1.00 93.88 95 GLU A CA 1
ATOM 746 C C . GLU A 1 95 ? -15.233 -6.780 5.002 1.00 93.88 95 GLU A C 1
ATOM 748 O O . GLU A 1 95 ? -14.137 -6.360 4.625 1.00 93.88 95 GLU A O 1
ATOM 753 N N . ASN A 1 96 ? -15.927 -7.682 4.305 1.00 94.62 96 ASN A N 1
ATOM 754 C CA . ASN A 1 96 ? -15.634 -8.035 2.918 1.00 94.62 96 ASN A CA 1
ATOM 755 C C . ASN A 1 96 ? -16.570 -7.221 2.011 1.00 94.62 96 ASN A C 1
ATOM 757 O O . ASN A 1 96 ? -17.715 -7.613 1.788 1.00 94.62 96 ASN A O 1
ATOM 761 N N . ILE A 1 97 ? -16.097 -6.056 1.557 1.00 93.25 97 ILE A N 1
ATOM 762 C CA . ILE A 1 97 ? -16.893 -5.101 0.768 1.00 93.25 97 ILE A CA 1
ATOM 763 C C . ILE A 1 97 ? -17.176 -5.680 -0.628 1.00 93.25 97 ILE A C 1
ATOM 765 O O . ILE A 1 97 ? -18.283 -5.553 -1.163 1.00 93.25 97 ILE A O 1
ATOM 769 N N . SER A 1 98 ? -16.172 -6.329 -1.219 1.00 94.19 98 SER A N 1
ATOM 770 C CA . SER A 1 98 ? -16.246 -7.052 -2.489 1.00 94.19 98 SER A CA 1
ATOM 771 C C . SER A 1 98 ? -15.117 -8.085 -2.577 1.00 94.19 98 SER A C 1
ATOM 773 O O . SER A 1 98 ? -14.224 -8.136 -1.736 1.00 94.19 98 SER A O 1
ATOM 775 N N . LYS A 1 99 ? -15.109 -8.896 -3.643 1.00 93.75 99 LYS A N 1
ATOM 776 C CA . LYS A 1 99 ? -14.051 -9.899 -3.876 1.00 93.75 99 LYS A CA 1
ATOM 777 C C . LYS A 1 99 ? -12.638 -9.307 -3.925 1.00 93.75 99 LYS A C 1
ATOM 779 O O . LYS A 1 99 ? -11.686 -10.014 -3.630 1.00 93.75 99 LYS A O 1
ATOM 784 N N . ASP A 1 100 ? -12.529 -8.050 -4.328 1.00 96.50 100 ASP A N 1
ATOM 785 C CA . ASP A 1 100 ? -11.293 -7.295 -4.509 1.00 96.50 100 ASP A CA 1
ATOM 786 C C . ASP A 1 100 ? -11.121 -6.174 -3.470 1.00 96.50 100 ASP A C 1
ATOM 788 O O . ASP A 1 100 ? -10.197 -5.376 -3.593 1.00 96.50 100 ASP A O 1
ATOM 792 N N . THR A 1 101 ? -11.984 -6.104 -2.445 1.00 97.44 101 THR A N 1
ATOM 793 C CA . THR A 1 101 ? -11.940 -5.043 -1.427 1.00 97.44 101 THR A CA 1
ATOM 794 C C . THR A 1 101 ? -12.254 -5.557 -0.027 1.00 97.44 101 THR A C 1
ATOM 796 O O . THR A 1 101 ? -13.346 -6.066 0.238 1.00 97.44 101 THR A O 1
ATOM 799 N N . LEU A 1 102 ? -11.330 -5.330 0.903 1.00 97.00 102 LEU A N 1
ATOM 800 C CA . LEU A 1 102 ? -11.465 -5.691 2.315 1.00 97.00 102 LEU A CA 1
ATOM 801 C C . LEU A 1 102 ? -11.317 -4.456 3.203 1.00 97.00 102 LEU A C 1
ATOM 803 O O . LEU A 1 102 ? -10.484 -3.598 2.926 1.00 97.00 102 LEU A O 1
ATOM 807 N N . LEU A 1 103 ? -12.082 -4.385 4.291 1.00 96.00 103 LEU A N 1
ATOM 808 C CA . LEU A 1 103 ? -11.919 -3.383 5.342 1.00 96.00 103 LEU A CA 1
ATOM 809 C C . LEU A 1 103 ? -11.132 -3.980 6.510 1.00 96.00 103 LEU A C 1
ATOM 811 O O . LEU A 1 103 ? -11.538 -4.997 7.073 1.00 96.00 103 LEU A O 1
ATOM 815 N N . PHE A 1 104 ? -10.034 -3.335 6.895 1.00 95.88 104 PHE A N 1
ATOM 816 C CA . PHE A 1 104 ? -9.155 -3.773 7.973 1.00 95.88 104 PHE A CA 1
ATOM 817 C C . PHE A 1 104 ? -9.161 -2.801 9.145 1.00 95.88 104 PHE A C 1
ATOM 819 O O . PHE A 1 104 ? -9.110 -1.587 8.955 1.00 95.88 104 PHE A O 1
ATOM 826 N N . LEU A 1 105 ? -9.090 -3.364 10.350 1.00 94.38 105 LEU A N 1
ATOM 827 C CA . LEU A 1 105 ? -8.583 -2.695 11.540 1.00 94.38 105 LEU A CA 1
ATOM 828 C C . LEU A 1 105 ? -7.276 -3.375 11.948 1.00 94.38 105 LEU A C 1
ATOM 830 O O . LEU A 1 105 ? -7.244 -4.584 12.181 1.00 94.38 105 LEU A O 1
ATOM 834 N N . GLN A 1 106 ? -6.201 -2.602 12.027 1.00 94.44 106 GLN A N 1
ATOM 835 C CA . GLN A 1 106 ? -4.875 -3.083 12.403 1.00 94.44 106 GLN A CA 1
ATOM 836 C C . GLN A 1 106 ? -4.346 -2.305 13.599 1.00 94.44 106 GLN A C 1
ATOM 838 O O . GLN A 1 106 ? -4.503 -1.087 13.667 1.00 94.44 106 GLN A O 1
ATOM 843 N N . THR A 1 107 ? -3.676 -2.995 14.518 1.00 92.94 107 THR A N 1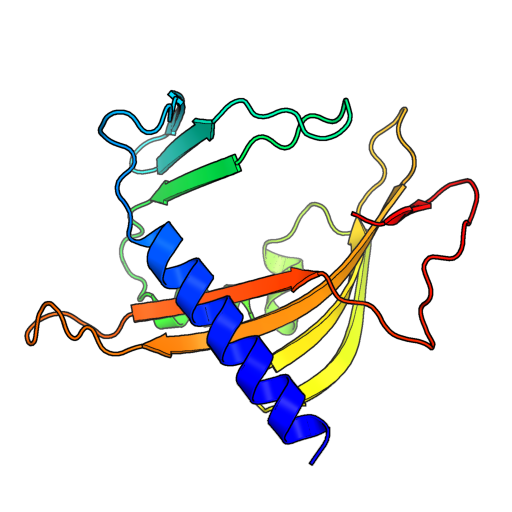
ATOM 844 C CA . THR A 1 107 ? -2.885 -2.362 15.577 1.00 92.94 107 THR A CA 1
ATOM 845 C C . THR A 1 107 ? -1.416 -2.705 15.383 1.00 92.94 107 THR A C 1
ATOM 847 O O . THR A 1 107 ? -1.062 -3.834 15.050 1.00 92.94 107 THR A O 1
ATOM 850 N N . HIS A 1 108 ? -0.547 -1.717 15.563 1.00 92.06 108 HIS A N 1
ATOM 851 C CA . HIS A 1 108 ? 0.893 -1.864 15.379 1.00 92.06 108 HIS A CA 1
ATOM 852 C C . HIS A 1 108 ? 1.585 -2.053 16.727 1.00 92.06 108 HIS A C 1
ATOM 854 O O . HIS A 1 108 ? 1.115 -1.567 17.762 1.00 92.06 108 HIS A O 1
ATOM 860 N N . LYS A 1 109 ? 2.744 -2.712 16.715 1.00 91.69 109 LYS A N 1
ATOM 861 C CA . LYS A 1 109 ? 3.631 -2.816 17.875 1.00 91.69 109 LYS A CA 1
ATOM 862 C C . LYS A 1 109 ? 3.984 -1.422 18.385 1.00 91.69 109 LYS A C 1
ATOM 864 O O . LYS A 1 109 ? 4.298 -0.508 17.620 1.00 91.69 109 LYS A O 1
ATOM 869 N N . ARG A 1 110 ? 3.943 -1.245 19.704 1.00 89.31 110 ARG A N 1
ATOM 870 C CA . ARG A 1 110 ? 4.236 0.046 20.331 1.00 89.31 110 ARG A CA 1
ATOM 871 C C . ARG A 1 110 ? 5.728 0.376 20.237 1.00 89.31 110 ARG A C 1
ATOM 873 O O . ARG A 1 110 ? 6.561 -0.374 20.738 1.00 89.31 110 ARG A O 1
ATOM 880 N N . ILE A 1 111 ? 6.047 1.558 19.710 1.00 86.62 111 ILE A N 1
ATOM 881 C CA . ILE A 1 111 ? 7.399 2.132 19.743 1.00 86.62 111 ILE A CA 1
ATOM 882 C C . ILE A 1 111 ? 7.452 3.187 20.851 1.00 86.62 111 ILE A C 1
ATOM 884 O O . ILE A 1 111 ? 6.891 4.274 20.721 1.00 86.62 111 ILE A O 1
ATOM 888 N N . TRP A 1 112 ? 8.110 2.868 21.965 1.00 84.75 112 TRP A N 1
ATOM 889 C CA . TRP A 1 112 ? 8.301 3.815 23.068 1.00 84.75 112 TRP A CA 1
ATOM 890 C C . TRP A 1 112 ? 9.211 4.983 22.626 1.00 84.75 112 TRP A C 1
ATOM 892 O O . TRP A 1 112 ? 10.207 4.726 21.950 1.00 84.75 112 TRP A O 1
ATOM 902 N N . PRO A 1 113 ? 8.917 6.252 22.982 1.00 86.81 113 PRO A N 1
ATOM 903 C CA . PRO A 1 113 ? 7.944 6.716 23.981 1.00 86.81 113 PRO A CA 1
ATOM 904 C C . PRO A 1 113 ? 6.525 6.976 23.456 1.00 86.81 113 PRO A C 1
ATOM 906 O O . PRO A 1 113 ? 5.662 7.391 24.231 1.00 86.81 113 PRO A O 1
ATOM 909 N N . ALA A 1 114 ? 6.252 6.742 22.173 1.00 83.31 114 ALA A N 1
ATOM 910 C CA . ALA A 1 114 ? 4.949 7.035 21.595 1.00 83.31 114 ALA A CA 1
ATOM 911 C C . ALA A 1 114 ? 3.838 6.099 22.118 1.00 83.31 114 ALA A C 1
ATOM 913 O O . ALA A 1 114 ? 4.070 4.985 22.614 1.00 83.31 114 ALA A O 1
ATOM 914 N N . SER A 1 115 ? 2.599 6.584 22.005 1.00 85.62 115 SER A N 1
ATOM 915 C CA . SER A 1 115 ? 1.391 5.761 22.102 1.00 85.62 115 SER A CA 1
ATOM 916 C C . SER A 1 115 ? 1.400 4.686 21.010 1.00 85.62 115 SER A C 1
ATOM 918 O O . SER A 1 115 ? 2.001 4.876 19.950 1.00 85.62 115 SER A O 1
ATOM 920 N N . GLN A 1 116 ? 0.722 3.567 21.261 1.00 87.94 116 GLN A N 1
ATOM 921 C CA . GLN A 1 116 ? 0.459 2.559 20.237 1.00 87.94 116 GLN A CA 1
ATOM 922 C C . GLN A 1 116 ? -0.344 3.181 19.084 1.00 87.94 116 GLN A C 1
ATOM 924 O O . GLN A 1 116 ? -0.990 4.215 19.264 1.00 87.94 116 GLN A O 1
ATOM 929 N N . ARG A 1 117 ? -0.287 2.583 17.893 1.00 89.31 117 ARG A N 1
ATOM 930 C CA . ARG A 1 117 ? -0.987 3.093 16.713 1.00 89.31 117 ARG A CA 1
ATOM 931 C C . ARG A 1 117 ? -1.960 2.067 16.155 1.00 89.31 117 ARG A C 1
ATOM 933 O O . ARG A 1 117 ? -1.583 0.905 16.007 1.00 89.31 117 ARG A O 1
ATOM 940 N N . ASP A 1 118 ? -3.172 2.502 15.832 1.00 92.75 118 ASP A N 1
ATOM 941 C CA . ASP A 1 118 ? -4.139 1.735 15.045 1.00 92.75 118 ASP A CA 1
ATOM 942 C C . ASP A 1 118 ? -4.357 2.376 13.668 1.00 92.75 118 ASP A C 1
ATOM 944 O O . ASP A 1 118 ? -4.055 3.550 13.457 1.00 92.75 118 ASP A O 1
ATOM 948 N N . ALA A 1 119 ? -4.847 1.589 12.716 1.00 93.00 119 ALA A N 1
ATOM 949 C CA . ALA A 1 119 ? -5.236 2.049 11.389 1.00 93.00 119 ALA A CA 1
ATOM 950 C C . ALA A 1 119 ? -6.523 1.336 10.963 1.00 93.00 119 ALA A C 1
ATOM 952 O O . ALA A 1 119 ? -6.610 0.109 11.040 1.00 93.00 119 ALA A O 1
ATOM 953 N N . MET A 1 120 ? -7.508 2.114 10.513 1.00 94.56 120 MET A N 1
ATOM 954 C CA . MET A 1 120 ? -8.731 1.623 9.878 1.00 94.56 120 MET A CA 1
ATOM 955 C C . MET A 1 120 ? -8.670 2.011 8.408 1.00 94.56 120 MET A C 1
ATOM 957 O O . MET A 1 120 ? -8.644 3.200 8.096 1.00 94.56 120 MET A O 1
ATOM 961 N N . PHE A 1 121 ? -8.629 1.035 7.510 1.00 96.31 121 PHE A N 1
ATOM 962 C CA . PHE A 1 121 ? -8.469 1.300 6.085 1.00 96.31 121 PHE A CA 1
ATOM 963 C C . PHE A 1 121 ? -9.107 0.208 5.243 1.00 96.31 121 PHE A C 1
ATOM 965 O O . PHE A 1 121 ? -9.108 -0.966 5.618 1.00 96.31 121 PHE A O 1
ATOM 972 N N . TRP A 1 122 ? -9.621 0.584 4.077 1.00 97.31 122 TRP A N 1
ATOM 973 C CA . TRP A 1 122 ? -9.920 -0.402 3.050 1.00 97.31 122 TRP A CA 1
ATOM 974 C C . TRP A 1 122 ? -8.651 -0.703 2.252 1.00 97.31 122 TRP A C 1
ATOM 976 O O . TRP A 1 122 ? -7.820 0.178 2.030 1.00 97.31 122 TRP A O 1
ATOM 986 N N . SER A 1 123 ? -8.503 -1.955 1.837 1.00 98.12 123 SER A N 1
ATOM 987 C CA . SER A 1 123 ? -7.507 -2.422 0.878 1.00 98.12 123 SER A CA 1
ATOM 988 C C . SER A 1 123 ? -8.235 -2.862 -0.380 1.00 98.12 123 SER A C 1
ATOM 990 O O . SER A 1 123 ? -9.206 -3.613 -0.278 1.00 98.12 123 SER A O 1
ATOM 992 N N . HIS A 1 124 ? -7.790 -2.394 -1.541 1.00 98.31 124 HIS A N 1
ATOM 993 C CA . HIS A 1 124 ? -8.401 -2.688 -2.831 1.00 98.31 124 HIS A CA 1
ATOM 994 C C . HIS A 1 124 ? -7.345 -3.138 -3.840 1.00 98.31 124 HIS A C 1
ATOM 996 O O . HIS A 1 124 ? -6.387 -2.402 -4.085 1.00 98.31 124 HIS A O 1
ATOM 1002 N N . ILE A 1 125 ? -7.512 -4.328 -4.422 1.00 98.31 125 ILE A N 1
ATOM 1003 C CA . ILE A 1 125 ? -6.628 -4.866 -5.465 1.00 98.31 125 ILE A CA 1
ATOM 1004 C C . ILE A 1 125 ? -7.248 -4.676 -6.848 1.00 98.31 125 ILE A C 1
ATOM 1006 O O . ILE A 1 125 ? -8.423 -4.965 -7.068 1.00 98.31 125 ILE A O 1
ATOM 1010 N N . ARG A 1 126 ? -6.453 -4.216 -7.817 1.00 97.44 126 ARG A N 1
ATOM 1011 C CA . ARG A 1 126 ? -6.944 -3.951 -9.167 1.00 97.44 126 ARG A CA 1
ATOM 1012 C C . ARG A 1 126 ? -5.932 -4.299 -10.242 1.00 97.44 126 ARG A C 1
ATOM 1014 O O . ARG A 1 126 ? -4.759 -3.945 -10.149 1.00 97.44 126 ARG A O 1
ATOM 1021 N N . ARG A 1 127 ? -6.432 -4.936 -11.302 1.00 96.69 127 ARG A N 1
ATOM 1022 C CA . ARG A 1 127 ? -5.740 -5.074 -12.584 1.00 96.69 127 ARG A CA 1
ATOM 1023 C C . ARG A 1 127 ? -6.118 -3.909 -13.488 1.00 96.69 127 ARG A C 1
ATOM 1025 O O . ARG A 1 127 ? -7.306 -3.640 -13.664 1.00 96.69 127 ARG A O 1
ATOM 1032 N N . VAL A 1 128 ? -5.126 -3.261 -14.081 1.00 93.62 128 VAL A N 1
ATOM 1033 C CA . VAL A 1 128 ? -5.301 -2.095 -14.949 1.00 93.62 128 VAL A CA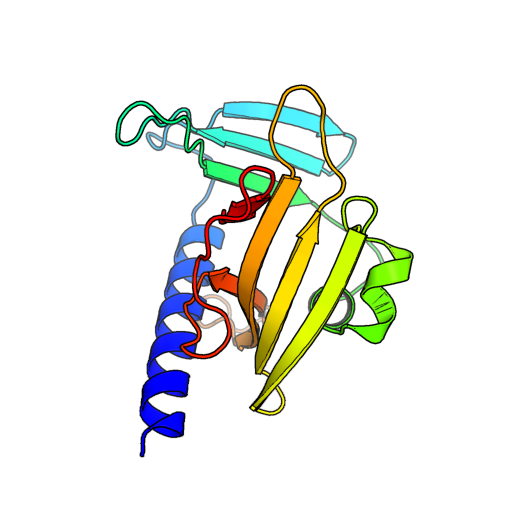 1
ATOM 1034 C C . VAL A 1 128 ? -4.543 -2.330 -16.242 1.00 93.62 128 VAL A C 1
ATOM 1036 O O . VAL A 1 128 ? -3.336 -2.550 -16.219 1.00 93.62 128 VAL A O 1
ATOM 1039 N N . SER A 1 129 ? -5.243 -2.279 -17.370 1.00 88.94 129 SER A N 1
ATOM 1040 C CA . SER A 1 129 ? -4.585 -2.359 -18.672 1.00 88.94 129 SER A CA 1
ATOM 1041 C C . SER A 1 129 ? -3.746 -1.115 -18.923 1.00 88.94 129 SER A C 1
ATOM 1043 O O . SER A 1 129 ? -4.154 -0.010 -18.563 1.00 88.94 129 SER A O 1
ATOM 1045 N N . ASP A 1 130 ? -2.567 -1.297 -19.513 1.00 79.81 130 ASP A N 1
ATOM 1046 C CA . ASP A 1 130 ? -1.729 -0.169 -19.897 1.00 79.81 130 ASP A CA 1
ATOM 1047 C C . ASP A 1 130 ? -2.218 0.392 -21.238 1.00 79.81 130 ASP A C 1
ATOM 1049 O O . ASP A 1 130 ? -2.044 -0.208 -22.294 1.00 79.81 130 ASP A O 1
ATOM 1053 N N . ASP A 1 131 ? -2.902 1.532 -21.184 1.00 76.06 131 ASP A N 1
ATOM 1054 C CA . ASP A 1 131 ? -3.399 2.238 -22.363 1.00 76.06 131 ASP A CA 1
ATOM 1055 C C . ASP A 1 131 ? -2.300 3.032 -23.088 1.00 76.06 131 ASP A C 1
ATOM 1057 O O . ASP A 1 131 ? -2.525 3.516 -24.199 1.00 76.06 131 ASP A O 1
ATOM 1061 N N . GLN A 1 132 ? -1.115 3.159 -22.481 1.00 72.56 132 GLN A N 1
ATOM 1062 C CA . GLN A 1 132 ? 0.012 3.918 -23.025 1.00 72.56 132 GLN A CA 1
ATOM 1063 C C . GLN A 1 132 ? 0.942 3.051 -23.878 1.00 72.56 132 GLN A C 1
ATOM 1065 O O . GLN A 1 132 ? 1.609 3.580 -24.768 1.00 72.56 132 GLN A O 1
ATOM 1070 N N . ASP A 1 133 ? 0.969 1.740 -23.637 1.00 77.62 133 ASP A N 1
ATOM 1071 C CA . ASP A 1 133 ? 1.787 0.779 -24.373 1.00 77.62 133 ASP A CA 1
ATOM 1072 C C . ASP A 1 133 ? 1.010 -0.527 -24.586 1.00 77.62 133 ASP A C 1
ATOM 1074 O O . ASP A 1 133 ? 0.837 -1.332 -23.674 1.00 77.62 133 ASP A O 1
ATOM 1078 N N . HIS A 1 134 ? 0.542 -0.740 -25.818 1.00 74.12 134 HIS A N 1
ATOM 1079 C CA . HIS A 1 134 ? -0.261 -1.909 -26.184 1.00 74.12 134 HIS A CA 1
ATOM 1080 C C . HIS A 1 134 ? 0.529 -3.231 -26.105 1.00 74.12 134 HIS A C 1
ATOM 1082 O O . HIS A 1 134 ? -0.079 -4.301 -26.053 1.00 74.12 134 HIS A O 1
ATOM 1088 N N . ASP A 1 135 ? 1.865 -3.174 -26.095 1.00 80.56 135 ASP A N 1
ATOM 1089 C CA . ASP A 1 135 ? 2.723 -4.351 -25.939 1.00 80.56 135 ASP A CA 1
ATOM 1090 C C . ASP A 1 135 ? 3.142 -4.576 -24.473 1.00 80.56 135 ASP A C 1
ATOM 1092 O O . ASP A 1 135 ? 3.743 -5.606 -24.149 1.00 80.56 135 ASP A O 1
ATOM 1096 N N . ALA A 1 136 ? 2.810 -3.648 -23.567 1.00 81.44 136 ALA A N 1
ATOM 1097 C CA . ALA A 1 136 ? 3.085 -3.796 -22.147 1.00 81.44 136 ALA A CA 1
ATOM 1098 C C . ALA A 1 136 ? 2.118 -4.778 -21.471 1.00 81.44 136 ALA A C 1
ATOM 1100 O O . ALA A 1 136 ? 0.971 -4.985 -21.870 1.00 81.44 136 ALA A O 1
ATOM 1101 N N . HIS A 1 137 ? 2.596 -5.394 -20.392 1.00 85.69 137 HIS A N 1
ATOM 1102 C CA . HIS A 1 137 ? 1.745 -6.193 -19.519 1.00 85.69 137 HIS A CA 1
ATOM 1103 C C . HIS A 1 137 ? 0.790 -5.302 -18.712 1.00 85.69 137 HIS A C 1
ATOM 1105 O O . HIS A 1 137 ? 1.137 -4.175 -18.360 1.00 85.69 137 HIS A O 1
ATOM 1111 N N . ASP A 1 138 ? -0.380 -5.849 -18.356 1.00 90.69 138 ASP A N 1
ATOM 1112 C CA . ASP A 1 138 ? -1.296 -5.209 -17.407 1.00 90.69 138 ASP A CA 1
ATOM 1113 C C . ASP A 1 138 ? -0.552 -4.837 -16.112 1.00 90.69 138 ASP A C 1
ATOM 1115 O O . ASP A 1 138 ? 0.238 -5.619 -15.566 1.00 90.69 138 ASP A O 1
ATOM 1119 N N . LEU A 1 139 ? -0.871 -3.665 -15.571 1.00 93.81 139 LEU A N 1
ATOM 1120 C CA . LEU A 1 139 ? -0.460 -3.278 -14.235 1.00 93.81 139 LEU A CA 1
ATOM 1121 C C . LEU A 1 139 ? -1.349 -3.924 -13.177 1.00 93.81 139 LEU A C 1
ATOM 1123 O O . LEU A 1 139 ? -2.544 -4.149 -13.377 1.00 93.81 139 LEU A O 1
ATOM 1127 N N . TRP A 1 140 ? -0.764 -4.129 -12.003 1.00 97.06 140 TRP A N 1
ATOM 1128 C CA . TRP A 1 140 ? -1.482 -4.503 -10.794 1.00 97.06 140 TRP A CA 1
ATOM 1129 C C . TRP A 1 140 ? -1.183 -3.494 -9.693 1.00 97.06 140 TRP A C 1
ATOM 1131 O O . TRP A 1 140 ? -0.037 -3.077 -9.522 1.00 97.06 140 TRP A O 1
ATOM 1141 N N . ILE A 1 141 ? -2.221 -3.087 -8.969 1.00 97.75 141 ILE A N 1
ATOM 1142 C CA . ILE A 1 141 ? -2.130 -2.157 -7.846 1.00 97.75 141 ILE A CA 1
ATOM 1143 C C . ILE A 1 141 ? -2.905 -2.711 -6.656 1.00 97.75 141 ILE A C 1
ATOM 1145 O O . ILE A 1 141 ? -4.004 -3.235 -6.816 1.00 97.75 141 ILE A O 1
ATOM 1149 N N . VAL A 1 142 ? -2.342 -2.543 -5.461 1.00 98.44 142 VAL A N 1
ATOM 1150 C CA . VAL A 1 142 ? -3.089 -2.608 -4.204 1.00 98.44 142 VAL A CA 1
ATOM 1151 C C . VAL A 1 142 ? -3.085 -1.217 -3.589 1.00 98.44 142 VAL A C 1
ATOM 1153 O O . VAL A 1 142 ? -2.021 -0.654 -3.334 1.00 98.44 142 VAL A O 1
ATOM 1156 N N . CYS A 1 143 ? -4.266 -0.651 -3.370 1.00 98.31 143 CYS A N 1
ATOM 1157 C CA . CYS A 1 143 ? -4.437 0.635 -2.712 1.00 98.31 143 CYS A CA 1
ATOM 1158 C C . CYS A 1 143 ? -4.992 0.415 -1.305 1.00 98.31 143 CYS A C 1
ATOM 1160 O O . CYS A 1 143 ? -6.059 -0.173 -1.147 1.00 98.31 143 CYS A O 1
ATOM 1162 N N . ASN A 1 144 ? -4.265 0.893 -0.295 1.00 97.75 144 ASN A N 1
ATOM 1163 C CA . ASN A 1 144 ? -4.739 0.955 1.082 1.00 97.75 144 ASN A CA 1
ATOM 1164 C C . ASN A 1 144 ? -5.049 2.411 1.415 1.00 97.75 144 ASN A C 1
ATOM 1166 O O . ASN A 1 144 ? -4.187 3.272 1.233 1.00 97.75 144 ASN A O 1
ATOM 1170 N N . HIS A 1 145 ? -6.250 2.691 1.909 1.00 96.25 145 HIS A N 1
ATOM 1171 C CA . HIS A 1 145 ? -6.659 4.060 2.206 1.00 96.25 145 HIS A CA 1
ATOM 1172 C C . HIS A 1 145 ? -7.507 4.129 3.471 1.00 96.25 145 HIS A C 1
ATOM 1174 O O . HIS A 1 145 ? -8.474 3.375 3.633 1.00 96.25 145 HIS A O 1
ATOM 1180 N N . SER A 1 146 ? -7.130 5.045 4.362 1.00 94.88 146 SER A N 1
ATOM 1181 C CA . SER A 1 146 ? -7.786 5.224 5.651 1.00 94.88 146 SER A CA 1
ATOM 1182 C C . SER A 1 146 ? -9.268 5.548 5.490 1.00 94.88 146 SER A C 1
ATOM 1184 O O . SER A 1 146 ? -9.692 6.243 4.566 1.00 94.88 146 SER A O 1
ATOM 1186 N N . THR A 1 147 ? -10.079 5.028 6.402 1.00 92.81 147 THR A N 1
ATOM 1187 C CA . THR A 1 147 ? -11.519 5.265 6.424 1.00 92.81 147 THR A CA 1
ATOM 1188 C C . THR A 1 147 ? -12.052 5.214 7.853 1.00 92.81 147 THR A C 1
ATOM 1190 O O . THR A 1 147 ? -11.339 4.870 8.797 1.00 92.81 147 THR A O 1
ATOM 1193 N N . GLU A 1 148 ? -13.318 5.567 8.024 1.00 89.62 148 GLU A N 1
ATOM 1194 C CA . GLU A 1 148 ? -14.004 5.537 9.310 1.00 89.62 148 GLU A CA 1
ATOM 1195 C C . GLU A 1 148 ? -15.097 4.470 9.295 1.00 89.62 148 GLU A C 1
ATOM 1197 O O . GLU A 1 148 ? -15.745 4.240 8.275 1.00 89.62 148 GLU A O 1
ATOM 1202 N N . HIS A 1 149 ? -15.328 3.838 10.445 1.00 87.06 149 HIS A N 1
ATOM 1203 C CA . HIS A 1 149 ? -16.422 2.892 10.628 1.00 87.06 149 HIS A CA 1
ATOM 1204 C C . HIS A 1 149 ? -17.195 3.248 11.908 1.00 87.06 149 HIS A C 1
ATOM 1206 O O . HIS A 1 149 ? -16.560 3.363 12.961 1.00 87.06 149 HIS A O 1
ATOM 1212 N N . PRO A 1 150 ? -18.534 3.405 11.867 1.00 87.00 150 PRO A N 1
ATOM 1213 C CA . PRO A 1 150 ? -19.329 3.850 13.017 1.00 87.00 150 PRO A CA 1
ATOM 1214 C C . PRO A 1 150 ? -19.169 2.988 14.273 1.00 87.00 150 PRO A C 1
ATOM 1216 O O . PRO A 1 150 ? -19.141 3.526 15.375 1.00 87.00 150 PRO A O 1
ATOM 1219 N N . ASP A 1 151 ? -19.017 1.671 14.101 1.00 86.88 151 ASP A N 1
ATOM 1220 C CA . ASP A 1 151 ? -18.834 0.719 15.211 1.00 86.88 151 ASP A CA 1
ATOM 1221 C C . ASP A 1 151 ? -17.393 0.665 15.747 1.00 86.88 151 ASP A C 1
ATOM 1223 O O . ASP A 1 151 ? -17.140 0.110 16.815 1.00 86.88 151 ASP A O 1
ATOM 1227 N N . TYR A 1 152 ? -16.444 1.274 15.029 1.00 84.00 152 TYR A N 1
ATOM 1228 C CA . TYR A 1 152 ? -15.032 1.369 15.413 1.00 84.00 152 TYR A CA 1
ATOM 1229 C C . TYR A 1 152 ? -14.570 2.835 15.389 1.00 84.00 152 TYR A C 1
ATOM 1231 O O . TYR A 1 152 ? -13.608 3.189 14.683 1.00 84.00 152 TYR A O 1
ATOM 1239 N N . PRO A 1 153 ? -15.252 3.715 16.145 1.00 78.12 153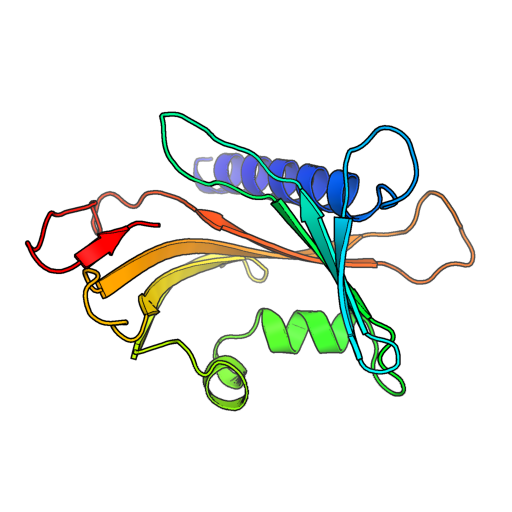 PRO A N 1
ATOM 1240 C CA . PRO A 1 153 ? -14.915 5.128 16.193 1.00 78.12 153 PRO A CA 1
ATOM 1241 C C . PRO A 1 153 ? -13.489 5.316 16.715 1.00 78.12 153 PRO A C 1
ATOM 1243 O O . PRO A 1 153 ? -12.914 4.439 17.367 1.00 78.12 153 PRO A O 1
ATOM 1246 N N . VAL A 1 154 ? -12.918 6.489 16.453 1.00 72.62 154 VAL A N 1
ATOM 1247 C CA . VAL A 1 154 ? -11.621 6.906 16.999 1.00 72.62 154 VAL A CA 1
ATOM 1248 C C . VAL A 1 154 ? -11.774 7.152 18.510 1.00 72.62 154 VAL A C 1
ATOM 1250 O O . VAL A 1 154 ? -11.801 8.283 18.986 1.00 72.62 154 VAL A O 1
ATOM 1253 N N . HIS A 1 155 ? -11.977 6.108 19.309 1.00 56.16 155 HIS A N 1
ATOM 1254 C CA . HIS A 1 155 ? -12.091 6.227 20.759 1.00 56.16 155 HIS A CA 1
ATOM 1255 C C . HIS A 1 155 ? -10.727 6.025 21.412 1.00 56.16 155 HIS A C 1
ATOM 1257 O O . HIS A 1 155 ? -10.314 4.913 21.720 1.00 56.16 155 HIS A O 1
ATOM 1263 N N . ASN A 1 156 ? -10.040 7.158 21.580 1.00 45.81 156 ASN A N 1
ATOM 1264 C CA . ASN A 1 156 ? -9.450 7.716 22.805 1.00 45.81 156 ASN A CA 1
ATOM 1265 C C . ASN A 1 156 ? -9.178 6.769 23.998 1.00 45.81 156 ASN A C 1
ATOM 1267 O O . ASN A 1 156 ? -9.395 7.132 25.155 1.00 45.81 156 ASN A O 1
ATOM 1271 N N . THR A 1 157 ? -8.669 5.562 23.767 1.00 47.28 157 THR A N 1
ATOM 1272 C CA . THR A 1 157 ? -7.876 4.901 24.799 1.00 47.28 157 THR A CA 1
ATOM 1273 C C . THR A 1 157 ? -6.614 5.740 24.922 1.00 47.28 157 THR A C 1
ATOM 1275 O O . THR A 1 157 ? -5.934 5.984 23.931 1.00 47.28 157 THR A O 1
ATOM 1278 N N . LEU A 1 158 ? -6.309 6.226 26.128 1.00 52.59 158 LEU A N 1
ATOM 1279 C CA . LEU A 1 158 ? -5.184 7.133 26.429 1.00 52.59 158 LEU A CA 1
ATOM 1280 C C . LEU A 1 158 ? -3.818 6.663 25.866 1.00 52.59 158 LEU A C 1
ATOM 1282 O O . LEU A 1 158 ? -2.844 7.413 25.875 1.00 52.59 158 LEU A O 1
ATOM 1286 N N . ASN A 1 159 ? -3.752 5.426 25.366 1.00 58.12 159 ASN A N 1
ATOM 1287 C CA . ASN A 1 159 ? -2.563 4.717 24.941 1.00 58.12 159 ASN A CA 1
ATOM 1288 C C . ASN A 1 159 ? -2.516 4.363 23.443 1.00 58.12 159 ASN A C 1
ATOM 1290 O O . ASN A 1 159 ? -1.456 3.892 23.027 1.00 58.12 159 ASN A O 1
ATOM 1294 N N . THR A 1 160 ? -3.565 4.621 22.644 1.00 58.59 160 THR A N 1
ATOM 1295 C CA . THR A 1 160 ? -3.590 4.303 21.200 1.00 58.59 160 THR A CA 1
ATOM 1296 C C . THR A 1 160 ? -4.050 5.496 20.356 1.00 58.59 160 THR A C 1
ATOM 1298 O O . THR A 1 160 ? -5.024 6.163 20.694 1.00 58.59 160 THR A O 1
ATOM 1301 N N . LYS A 1 161 ? -3.332 5.790 19.265 1.00 74.00 161 LYS A N 1
ATOM 1302 C CA . LYS A 1 161 ? -3.629 6.873 18.313 1.00 74.00 161 LYS A CA 1
ATOM 1303 C C . LYS A 1 161 ? -3.860 6.317 16.907 1.00 74.00 161 LYS A C 1
ATOM 1305 O O . LYS A 1 161 ? -3.001 5.587 16.416 1.00 74.00 161 LYS A O 1
ATOM 1310 N N . ARG A 1 162 ? -4.941 6.742 16.250 1.00 77.06 162 ARG A N 1
ATOM 1311 C CA . ARG A 1 162 ? -5.208 6.383 14.852 1.00 77.06 162 ARG A CA 1
ATOM 1312 C C . ARG A 1 162 ? -4.311 7.169 13.906 1.00 77.06 162 ARG A C 1
ATOM 1314 O O . ARG A 1 162 ? -4.119 8.368 14.115 1.00 77.06 162 ARG A O 1
ATOM 1321 N N . VAL A 1 163 ? -3.739 6.467 12.931 1.00 69.62 163 VAL A N 1
ATOM 1322 C CA . VAL A 1 163 ? -2.943 7.030 11.828 1.00 69.62 163 VAL A CA 1
ATOM 1323 C C . VAL A 1 163 ? -3.822 7.225 10.603 1.00 69.62 163 VAL A C 1
ATOM 1325 O O . VAL A 1 163 ? -4.707 6.369 10.371 1.00 69.62 163 VAL A O 1
#

InterPro domains:
  IPR002913 START domain [PF01852] (28-155)
  IPR002913 START domain [PS50848] (30-163)
  IPR023393 START-like domain superfamily [G3DSA:3.30.530.20] (6-163)
  IPR051213 START domain-containing lipid transfer [PTHR19308] (27-156)